Protein AF-A0A6J3C3Q9-F1 (afdb_monomer_lite)

Radius of gyration: 17.95 Å; chains: 1; bounding box: 51×36×47 Å

Secondary structure (DSSP, 8-state):
-----S---S-BSSSS-BGGGGGTSSHHHHHHHHHHHHHHHHHT-SSSSSHHHHHHHHTT----HHHHHHHHHHHHHTTSTTTTTT-S-HHHHHHHHHHHHHHHHHHHHHHHH--

pLDDT: mean 84.42, std 16.78, range [33.62, 97.75]

Structure (mmCIF, N/CA/C/O backbone):
data_AF-A0A6J3C3Q9-F1
#
_entry.id   AF-A0A6J3C3Q9-F1
#
loop_
_atom_site.group_PDB
_atom_site.id
_atom_site.type_symbol
_atom_site.label_atom_id
_atom_site.label_alt_id
_atom_site.label_comp_id
_atom_site.label_asym_id
_atom_site.label_entity_id
_atom_site.label_seq_id
_atom_site.pdbx_PDB_ins_code
_atom_site.Cartn_x
_atom_site.Cartn_y
_atom_site.Cartn_z
_atom_site.occupancy
_atom_site.B_iso_or_equiv
_atom_site.auth_seq_id
_atom_site.auth_comp_id
_atom_site.auth_asym_id
_atom_site.auth_atom_id
_atom_site.pdbx_PDB_model_num
ATOM 1 N N . LEU A 1 1 ? 29.523 19.945 -3.603 1.00 72.50 1 LEU A N 1
ATOM 2 C CA . LEU A 1 1 ? 28.712 18.764 -3.978 1.00 72.50 1 LEU A CA 1
ATOM 3 C C . LEU A 1 1 ? 27.759 19.182 -5.088 1.00 72.50 1 LEU A C 1
ATOM 5 O O . LEU A 1 1 ? 27.289 20.314 -5.021 1.00 72.50 1 LEU A O 1
ATOM 9 N N . PRO A 1 2 ? 27.513 18.339 -6.102 1.00 87.75 2 PRO A N 1
ATOM 10 C CA . PRO A 1 2 ? 26.503 18.635 -7.113 1.00 87.75 2 PRO A CA 1
ATOM 11 C C . PRO A 1 2 ? 25.102 18.650 -6.484 1.00 87.75 2 PRO A C 1
ATOM 13 O O . PRO A 1 2 ? 24.832 17.882 -5.559 1.00 87.75 2 PRO A O 1
ATOM 16 N N . SER A 1 3 ? 24.220 19.519 -6.980 1.00 91.38 3 SER A N 1
ATOM 17 C CA . SER A 1 3 ? 22.799 19.535 -6.620 1.00 91.38 3 SER A CA 1
ATOM 18 C C . SER A 1 3 ? 21.987 18.727 -7.639 1.00 91.38 3 SER A C 1
ATOM 20 O O . SER A 1 3 ? 22.148 18.895 -8.845 1.00 91.38 3 SER A O 1
ATOM 22 N N . LYS A 1 4 ? 21.105 17.843 -7.157 1.00 91.75 4 LYS A N 1
ATOM 23 C CA . LYS A 1 4 ? 20.114 17.104 -7.960 1.00 91.75 4 LYS A CA 1
ATOM 24 C C . LYS A 1 4 ? 18.717 17.542 -7.516 1.00 91.75 4 LYS A C 1
ATOM 26 O O . LYS A 1 4 ? 18.482 17.611 -6.313 1.00 91.75 4 LYS A O 1
ATOM 31 N N . GLN A 1 5 ? 17.829 17.854 -8.465 1.00 90.62 5 GLN A N 1
ATOM 32 C CA . GLN A 1 5 ? 16.483 18.383 -8.179 1.00 90.62 5 GLN A CA 1
ATOM 33 C C . GLN A 1 5 ? 15.314 17.495 -8.651 1.00 90.62 5 GLN A C 1
ATOM 35 O O . GLN A 1 5 ? 14.231 17.633 -8.096 1.00 90.62 5 GLN A O 1
ATOM 40 N N . ASP A 1 6 ? 15.524 16.544 -9.570 1.00 94.81 6 ASP A N 1
ATOM 41 C CA . ASP A 1 6 ? 14.437 15.669 -10.072 1.00 94.81 6 ASP A CA 1
ATOM 42 C C . ASP A 1 6 ? 14.505 14.236 -9.523 1.00 94.81 6 ASP A C 1
ATOM 44 O O . ASP A 1 6 ? 15.422 13.889 -8.770 1.00 94.81 6 ASP A O 1
ATOM 48 N N . ASP A 1 7 ? 13.603 13.372 -9.988 1.00 94.75 7 ASP A N 1
ATOM 49 C CA . ASP A 1 7 ? 13.578 11.950 -9.650 1.00 94.75 7 ASP A CA 1
ATOM 50 C C . ASP A 1 7 ? 14.571 11.094 -10.474 1.00 94.75 7 ASP A C 1
ATOM 52 O O . ASP A 1 7 ? 15.492 11.604 -11.132 1.00 94.75 7 ASP A O 1
ATOM 56 N N . PHE A 1 8 ? 14.414 9.774 -10.345 1.00 94.44 8 PHE A N 1
ATOM 57 C CA . PHE A 1 8 ? 15.153 8.733 -11.062 1.00 94.44 8 PHE A CA 1
ATOM 58 C C . PHE A 1 8 ? 14.203 7.821 -11.861 1.00 94.44 8 PHE A C 1
ATOM 60 O O . PHE A 1 8 ? 14.446 6.619 -11.981 1.00 94.44 8 PHE A O 1
ATOM 67 N N . LEU A 1 9 ? 13.087 8.363 -12.358 1.00 95.06 9 LEU A N 1
ATOM 68 C CA . LEU A 1 9 ? 12.080 7.608 -13.099 1.00 95.06 9 LEU A CA 1
ATOM 69 C C . LEU A 1 9 ? 12.109 7.962 -14.601 1.00 95.06 9 LEU A C 1
ATOM 71 O O . LEU A 1 9 ? 12.382 9.104 -14.964 1.00 95.06 9 LEU A O 1
ATOM 75 N N . PRO A 1 10 ? 11.788 7.004 -15.495 1.00 95.31 10 PRO A N 1
ATOM 76 C CA . PRO A 1 10 ? 11.536 5.589 -15.224 1.00 95.31 10 PRO A CA 1
ATOM 77 C C . PRO A 1 10 ? 12.832 4.797 -14.992 1.00 95.31 10 PRO A C 1
ATOM 79 O O . PRO A 1 10 ? 13.841 5.013 -15.659 1.00 95.31 10 PRO A O 1
ATOM 82 N N . TYR A 1 11 ? 12.774 3.821 -14.086 1.00 95.44 11 TYR A N 1
ATOM 83 C CA . TYR A 1 11 ? 13.865 2.867 -13.894 1.00 95.44 11 TYR A CA 1
ATOM 84 C C . TYR A 1 11 ? 13.893 1.832 -15.030 1.00 95.44 11 TYR A C 1
ATOM 86 O O . TYR A 1 11 ? 12.844 1.319 -15.435 1.00 95.44 11 TYR A O 1
ATOM 94 N N . ALA A 1 12 ? 15.090 1.508 -15.518 1.00 96.12 12 ALA A N 1
ATOM 95 C CA . ALA A 1 12 ? 15.326 0.472 -16.517 1.00 96.12 12 ALA A CA 1
ATOM 96 C C . ALA A 1 12 ? 16.433 -0.478 -16.047 1.00 96.12 12 ALA A C 1
ATOM 98 O O . ALA A 1 12 ? 17.442 -0.034 -15.500 1.00 96.12 12 ALA A O 1
ATOM 99 N N . TYR A 1 13 ? 16.236 -1.780 -16.261 1.00 92.50 13 TYR A N 1
ATOM 100 C CA . TYR A 1 13 ? 17.236 -2.809 -15.955 1.00 92.50 13 TYR A CA 1
ATOM 101 C C . TYR A 1 13 ? 18.338 -2.864 -17.023 1.00 92.50 13 TYR A C 1
ATOM 103 O O . TYR A 1 13 ? 19.494 -3.136 -16.708 1.00 92.50 13 TYR A O 1
ATOM 111 N N . ASP A 1 14 ? 17.974 -2.590 -18.278 1.00 94.94 14 ASP A N 1
ATOM 112 C CA . ASP A 1 14 ? 18.857 -2.511 -19.443 1.00 94.94 14 ASP A CA 1
ATOM 113 C C . ASP A 1 14 ? 18.327 -1.453 -20.439 1.00 94.94 14 ASP A C 1
ATOM 115 O O . ASP A 1 14 ? 17.431 -0.676 -20.110 1.00 94.94 14 ASP A O 1
ATOM 119 N N . SER A 1 15 ? 18.879 -1.392 -21.655 1.00 93.81 15 SER A N 1
ATOM 120 C CA . SER A 1 15 ? 18.525 -0.380 -22.662 1.00 93.81 15 SER A CA 1
ATOM 121 C C . SER A 1 15 ? 17.087 -0.451 -23.196 1.00 93.81 15 SER A C 1
ATOM 123 O O . SER A 1 15 ? 16.637 0.513 -23.815 1.00 93.81 15 SER A O 1
ATOM 125 N N . ALA A 1 16 ? 16.369 -1.556 -22.990 1.00 94.75 16 ALA A N 1
ATOM 126 C CA . ALA A 1 16 ? 15.013 -1.766 -23.500 1.00 94.75 16 ALA A CA 1
ATOM 127 C C . ALA A 1 16 ? 14.012 -2.242 -22.428 1.00 94.75 16 ALA A C 1
ATOM 129 O O . ALA A 1 16 ? 12.801 -2.193 -22.655 1.00 94.75 16 ALA A O 1
ATOM 130 N N . THR A 1 17 ? 14.481 -2.669 -21.256 1.00 96.19 17 THR A N 1
ATOM 131 C CA . THR A 1 17 ? 13.649 -3.253 -20.199 1.00 96.19 17 THR A CA 1
ATOM 132 C C . THR A 1 17 ? 13.344 -2.231 -19.104 1.00 96.19 17 THR A C 1
ATOM 134 O O . THR A 1 17 ? 14.049 -2.133 -18.097 1.00 96.19 17 THR A O 1
ATOM 137 N N . TYR A 1 18 ? 12.256 -1.481 -19.283 1.00 97.00 18 TYR A N 1
ATOM 138 C CA . TYR A 1 18 ? 11.778 -0.479 -18.324 1.00 97.00 18 TYR A CA 1
ATOM 139 C C . TYR A 1 18 ? 10.793 -1.075 -17.305 1.00 97.00 18 TYR A C 1
ATOM 141 O O . TYR A 1 18 ? 9.848 -1.774 -17.669 1.00 97.00 18 TYR A O 1
ATOM 149 N N . ALA A 1 19 ? 10.942 -0.730 -16.024 1.00 95.25 19 ALA A N 1
ATOM 150 C CA . ALA A 1 19 ? 10.096 -1.214 -14.924 1.00 95.25 19 ALA A CA 1
ATOM 151 C C . ALA A 1 19 ? 8.731 -0.496 -14.818 1.00 95.25 19 ALA A C 1
ATOM 153 O O . ALA A 1 19 ? 8.094 -0.483 -13.762 1.00 95.25 19 ALA A O 1
ATOM 154 N N . THR A 1 20 ? 8.247 0.100 -15.909 1.00 96.94 20 THR A N 1
ATOM 155 C CA . THR A 1 20 ? 7.012 0.903 -15.946 1.00 96.94 20 THR A CA 1
ATOM 156 C C . THR A 1 20 ? 5.741 0.065 -15.801 1.00 96.94 20 THR A C 1
ATOM 158 O O . THR A 1 20 ? 4.709 0.586 -15.384 1.00 96.94 20 THR A O 1
ATOM 161 N N . GLY A 1 21 ? 5.799 -1.248 -16.058 1.00 96.12 21 GLY A N 1
ATOM 162 C CA . GLY A 1 21 ? 4.666 -2.155 -15.835 1.00 96.12 21 GLY A CA 1
ATOM 163 C C . GLY A 1 21 ? 4.187 -2.180 -14.375 1.00 96.12 21 GLY A C 1
ATOM 164 O O . GLY A 1 21 ? 2.985 -2.288 -14.115 1.00 96.12 21 GLY A O 1
ATOM 165 N N . SER A 1 22 ? 5.102 -1.988 -13.417 1.00 95.88 22 SER A N 1
ATOM 166 C CA . SER A 1 22 ? 4.800 -1.904 -11.978 1.00 95.88 22 SER A CA 1
ATOM 167 C C . SER A 1 22 ? 3.828 -0.767 -11.624 1.00 95.88 22 SER A C 1
ATOM 169 O O . SER A 1 22 ? 3.131 -0.828 -10.605 1.00 95.88 22 SER A O 1
ATOM 171 N N . TYR A 1 23 ? 3.712 0.253 -12.482 1.00 97.00 23 TYR A N 1
ATOM 172 C CA . TYR A 1 23 ? 2.805 1.381 -12.279 1.00 97.00 23 TYR A CA 1
ATOM 173 C C . TYR A 1 23 ? 1.335 0.968 -12.401 1.00 97.00 23 TYR A C 1
ATOM 175 O O . TYR A 1 23 ? 0.482 1.561 -11.742 1.00 97.00 23 TYR A O 1
ATOM 183 N N . THR A 1 24 ? 1.030 -0.088 -13.164 1.00 97.25 24 THR A N 1
ATOM 184 C CA . THR A 1 24 ? -0.350 -0.545 -13.417 1.00 97.25 24 THR A CA 1
ATOM 185 C C . THR A 1 24 ? -0.630 -1.964 -12.925 1.00 97.25 24 THR A C 1
ATOM 187 O O . THR A 1 24 ? -1.783 -2.284 -12.635 1.00 97.25 24 THR A O 1
ATOM 190 N N . SER A 1 25 ? 0.394 -2.809 -12.776 1.00 97.38 25 SER A N 1
ATOM 191 C CA . SER A 1 25 ? 0.265 -4.188 -12.291 1.00 97.38 25 SER A CA 1
ATOM 192 C C . SER A 1 25 ? -0.631 -4.315 -11.055 1.00 97.38 25 SER A C 1
ATOM 194 O O . SER A 1 25 ? -0.475 -3.599 -10.068 1.00 97.38 25 SER A O 1
ATOM 196 N N . ARG A 1 26 ? -1.581 -5.262 -11.114 1.00 96.00 26 ARG A N 1
ATOM 197 C CA . ARG A 1 26 ? -2.584 -5.537 -10.064 1.00 96.00 26 ARG A CA 1
ATOM 198 C C . ARG A 1 26 ? -3.329 -4.267 -9.598 1.00 96.00 26 ARG A C 1
ATOM 200 O O . ARG A 1 26 ? -3.263 -3.918 -8.418 1.00 96.00 26 ARG A O 1
ATOM 207 N N . PRO A 1 27 ? -4.114 -3.612 -10.471 1.00 96.88 27 PRO A N 1
ATOM 208 C CA . PRO A 1 27 ? -4.751 -2.328 -10.164 1.00 96.88 27 PRO A CA 1
ATOM 209 C C . PRO A 1 27 ? -5.689 -2.388 -8.949 1.00 96.88 27 PRO A C 1
ATOM 211 O O . PRO A 1 27 ? -5.772 -1.429 -8.189 1.00 96.88 27 PRO A O 1
ATOM 214 N N . THR A 1 28 ? -6.329 -3.535 -8.691 1.00 95.94 28 THR A N 1
ATOM 215 C CA . THR A 1 28 ? -7.160 -3.743 -7.495 1.00 95.94 28 THR A CA 1
ATOM 216 C C . THR A 1 28 ? -6.369 -3.585 -6.193 1.00 95.94 28 THR A C 1
ATOM 218 O O . THR A 1 28 ? -6.910 -3.062 -5.229 1.00 95.94 28 THR A O 1
ATOM 221 N N . ILE A 1 29 ? -5.087 -3.975 -6.149 1.00 96.50 29 ILE A N 1
ATOM 222 C CA . ILE A 1 29 ? -4.237 -3.777 -4.960 1.00 96.50 29 ILE A CA 1
ATOM 223 C C . ILE A 1 29 ? -3.978 -2.292 -4.728 1.00 96.50 29 ILE A C 1
ATOM 225 O O . ILE A 1 29 ? -4.107 -1.823 -3.602 1.00 96.50 29 ILE A O 1
ATOM 229 N N . LYS A 1 30 ? -3.668 -1.544 -5.792 1.00 97.44 30 LYS A N 1
ATOM 230 C CA . LYS A 1 30 ? -3.451 -0.092 -5.719 1.00 97.44 30 LYS A CA 1
ATOM 231 C C . LYS A 1 30 ? -4.718 0.635 -5.271 1.00 97.44 30 LYS A C 1
ATOM 233 O O . LYS A 1 30 ? -4.648 1.524 -4.428 1.00 97.44 30 LYS A O 1
ATOM 238 N N . PHE A 1 31 ? -5.874 0.204 -5.777 1.00 96.31 31 PHE A N 1
ATOM 239 C CA . PHE A 1 31 ? -7.173 0.689 -5.320 1.00 96.31 31 PHE A CA 1
ATOM 240 C C . PHE A 1 31 ? -7.392 0.392 -3.830 1.00 96.31 31 PHE A C 1
ATOM 242 O O . PHE A 1 31 ? -7.665 1.309 -3.066 1.00 96.31 31 PHE A O 1
ATOM 249 N N . MET A 1 32 ? -7.179 -0.851 -3.388 1.00 95.75 32 MET A N 1
ATOM 250 C CA . MET A 1 32 ? -7.299 -1.221 -1.973 1.00 95.75 32 MET A CA 1
ATOM 251 C C . MET A 1 32 ? -6.331 -0.448 -1.069 1.00 95.75 32 MET A C 1
ATOM 253 O O . MET A 1 32 ? -6.712 -0.096 0.040 1.00 95.75 32 MET A O 1
ATOM 257 N N . ALA A 1 33 ? -5.109 -0.158 -1.524 1.00 95.12 33 ALA A N 1
ATOM 258 C CA . ALA A 1 33 ? -4.156 0.668 -0.780 1.00 95.12 33 ALA A CA 1
ATOM 259 C C . ALA A 1 33 ? -4.676 2.102 -0.598 1.00 95.12 33 ALA A C 1
ATOM 261 O O . ALA A 1 33 ? -4.575 2.668 0.489 1.00 95.12 33 ALA A O 1
ATOM 262 N N . ARG A 1 34 ? -5.259 2.683 -1.656 1.00 93.94 34 ARG A N 1
ATOM 263 C CA . ARG A 1 34 ? -5.857 4.020 -1.604 1.00 93.94 34 ARG A CA 1
ATOM 264 C C . ARG A 1 34 ? -7.065 4.053 -0.675 1.00 93.94 34 ARG A C 1
ATOM 266 O O . ARG A 1 34 ? -7.107 4.909 0.201 1.00 93.94 34 ARG A O 1
ATOM 273 N N . GLU A 1 35 ? -8.000 3.123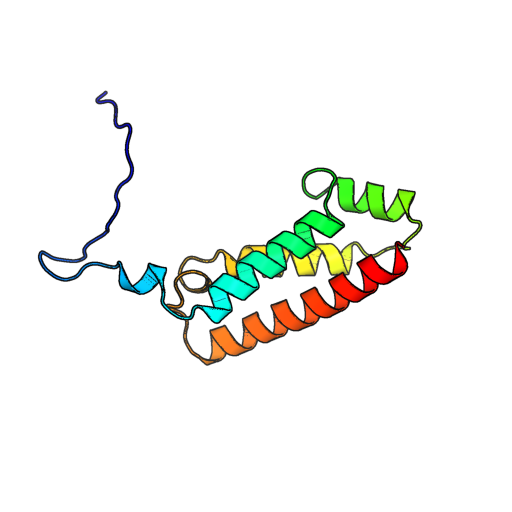 -0.841 1.00 92.81 35 GLU A N 1
ATOM 274 C CA . GLU A 1 35 ? -9.187 3.016 0.012 1.00 92.81 35 GLU A CA 1
ATOM 275 C C . GLU A 1 35 ? -8.787 2.788 1.469 1.00 92.81 35 GLU A C 1
ATOM 277 O O . GLU A 1 35 ? -9.208 3.534 2.346 1.00 92.81 35 GLU A O 1
ATOM 282 N N . GLY A 1 36 ? -7.904 1.820 1.729 1.00 87.88 36 GLY A N 1
ATOM 283 C CA . GLY A 1 36 ? -7.398 1.522 3.066 1.00 87.88 36 GLY A CA 1
ATOM 284 C C . GLY A 1 36 ? -6.865 2.771 3.767 1.00 87.88 36 GLY A C 1
ATOM 285 O O . GLY A 1 36 ? -7.269 3.062 4.897 1.00 87.88 36 GLY A O 1
ATOM 286 N N . HIS A 1 37 ? -6.051 3.555 3.051 1.00 86.44 37 HIS A N 1
ATOM 287 C CA . HIS A 1 37 ? -5.503 4.812 3.544 1.00 86.44 37 HIS A CA 1
ATOM 2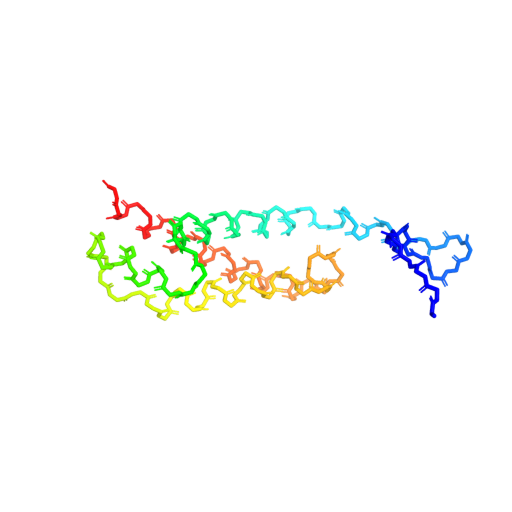88 C C . HIS A 1 37 ? -6.578 5.884 3.764 1.00 86.44 37 HIS A C 1
ATOM 290 O O . HIS A 1 37 ? -6.513 6.597 4.759 1.00 86.44 37 HIS A O 1
ATOM 296 N N . LEU A 1 38 ? -7.583 5.993 2.889 1.00 85.12 38 LEU A N 1
ATOM 297 C CA . LEU A 1 38 ? -8.703 6.924 3.068 1.00 85.12 38 LEU A CA 1
ATOM 298 C C . LEU A 1 38 ? -9.533 6.578 4.307 1.00 85.12 38 LEU A C 1
ATOM 300 O O . LEU A 1 38 ? -9.845 7.465 5.095 1.00 85.12 38 LEU A O 1
ATOM 304 N N . TYR A 1 39 ? -9.840 5.298 4.526 1.00 80.94 39 TYR A N 1
ATOM 305 C CA . TYR A 1 39 ? -10.523 4.841 5.737 1.00 80.94 39 TYR A CA 1
ATOM 306 C C . TYR A 1 39 ? -9.680 5.114 6.980 1.00 80.94 39 TYR A C 1
ATOM 308 O O . TYR A 1 39 ? -10.196 5.661 7.955 1.00 80.94 39 TYR A O 1
ATOM 316 N N . LEU A 1 40 ? -8.381 4.796 6.926 1.00 74.62 40 LEU A N 1
ATOM 317 C CA . LEU A 1 40 ? -7.455 5.090 8.013 1.00 74.62 40 LEU A CA 1
ATOM 318 C C . LEU A 1 40 ? -7.448 6.590 8.296 1.00 74.62 40 LEU A C 1
ATOM 320 O O . LEU A 1 40 ? -7.628 6.964 9.439 1.00 74.62 40 LEU A O 1
ATOM 324 N N . GLN A 1 41 ? -7.347 7.449 7.282 1.00 72.62 41 GLN A N 1
ATOM 325 C CA . GLN A 1 41 ? -7.388 8.901 7.440 1.00 72.62 41 GLN A CA 1
ATOM 326 C C . GLN A 1 41 ? -8.747 9.415 7.925 1.00 72.62 41 GLN A C 1
ATOM 328 O O . GLN A 1 41 ? -8.771 10.361 8.695 1.00 72.62 41 GLN A O 1
ATOM 333 N N . SER A 1 42 ? -9.868 8.815 7.523 1.00 69.38 42 SER A N 1
ATOM 334 C CA . SER A 1 42 ? -11.201 9.214 7.996 1.00 69.38 42 SER A CA 1
ATOM 335 C C . SER A 1 42 ? -11.406 8.892 9.479 1.00 69.38 42 SER A C 1
ATOM 337 O O . SER A 1 42 ? -11.937 9.714 10.219 1.00 69.38 42 SER A O 1
ATOM 339 N N . ILE A 1 43 ? -10.897 7.742 9.932 1.00 63.53 43 ILE A N 1
ATOM 340 C CA . ILE A 1 43 ? -10.828 7.378 11.352 1.00 63.53 43 ILE A CA 1
ATOM 341 C C . ILE A 1 43 ? -9.770 8.236 12.070 1.00 63.53 43 ILE A C 1
ATOM 343 O O . ILE A 1 43 ? -9.961 8.640 13.214 1.00 63.53 43 ILE A O 1
ATOM 347 N N . CYS A 1 44 ? -8.671 8.558 11.385 1.00 58.12 44 CYS A N 1
ATOM 348 C CA . CYS A 1 44 ? -7.529 9.339 11.861 1.00 58.12 44 CYS A CA 1
ATOM 349 C C . CYS A 1 44 ? -7.584 10.817 11.440 1.00 58.12 44 CYS A C 1
ATOM 351 O O . CYS A 1 44 ? -6.526 11.432 11.304 1.00 58.12 44 CYS A O 1
ATOM 353 N N . LEU A 1 45 ? -8.754 11.438 11.238 1.00 49.09 45 LEU A N 1
ATOM 354 C CA . LEU A 1 45 ? -8.852 12.863 10.867 1.00 49.09 45 LEU A CA 1
ATOM 355 C C . LEU A 1 45 ? -8.623 13.773 12.089 1.00 49.09 45 LEU A C 1
ATOM 357 O O . LEU A 1 45 ? -9.305 14.760 12.334 1.00 49.09 45 LEU A O 1
ATOM 361 N N . SER A 1 46 ? -7.613 13.414 12.871 1.00 38.25 46 SER A N 1
ATOM 362 C CA . SER A 1 46 ? -6.662 14.292 13.525 1.00 38.25 46 SER A CA 1
ATOM 363 C C . SER A 1 46 ? -5.330 13.509 13.556 1.00 38.25 46 SER A C 1
ATOM 365 O O . SER A 1 46 ? -5.291 12.286 13.687 1.00 38.25 46 SER A O 1
ATOM 367 N N . ILE A 1 47 ? -4.212 14.184 13.348 1.00 33.62 47 ILE A N 1
ATOM 368 C CA . ILE A 1 47 ? -3.012 13.693 12.643 1.00 33.62 47 ILE A CA 1
ATOM 369 C C . ILE A 1 47 ? -2.214 12.578 13.375 1.00 33.62 47 ILE A C 1
ATOM 371 O O . ILE A 1 47 ? -1.757 12.772 14.492 1.00 33.62 47 ILE A O 1
ATOM 375 N N . TYR A 1 48 ? -2.003 11.444 12.683 1.00 43.38 48 TYR A N 1
ATOM 376 C CA . TYR A 1 48 ? -1.029 10.352 12.922 1.00 43.38 48 TYR A CA 1
ATOM 377 C C . TYR A 1 48 ? -0.962 9.750 14.347 1.00 43.38 48 TYR A C 1
ATOM 379 O O . TYR A 1 48 ? -0.288 10.253 15.239 1.00 43.38 48 TYR A O 1
ATOM 387 N N . SER A 1 49 ? -1.583 8.577 14.526 1.00 45.22 49 SER A N 1
ATOM 388 C CA . SER A 1 49 ? -1.403 7.629 15.649 1.00 45.22 49 SER A CA 1
ATOM 389 C C . SER A 1 49 ? -1.849 8.078 17.059 1.00 45.22 49 SER A C 1
ATOM 391 O O . SER A 1 49 ? -2.395 7.264 17.801 1.00 45.22 49 SER A O 1
ATOM 393 N N . GLN A 1 50 ? -1.743 9.356 17.441 1.00 42.72 50 GLN A N 1
ATOM 394 C CA . GLN A 1 50 ? -2.183 9.821 18.771 1.00 42.72 50 GLN A CA 1
ATOM 395 C C . GLN A 1 50 ? -3.655 10.230 18.830 1.00 42.72 50 GLN A C 1
ATOM 397 O O . GLN A 1 50 ? -4.285 10.193 19.883 1.00 42.72 50 GLN A O 1
ATOM 402 N N . THR A 1 51 ? -4.231 10.600 17.700 1.00 43.75 51 THR A N 1
ATOM 403 C CA . THR A 1 51 ? -5.542 11.257 17.640 1.00 43.75 51 THR A CA 1
ATOM 404 C C . THR A 1 51 ? -6.683 10.319 17.319 1.00 43.75 51 THR A C 1
ATOM 406 O O . THR A 1 51 ? -7.836 10.684 17.518 1.00 43.75 51 THR A O 1
ATOM 409 N N . VAL A 1 52 ? -6.379 9.068 16.976 1.00 48.97 52 VAL A N 1
ATOM 410 C CA . VAL A 1 52 ? -7.389 8.012 17.041 1.00 48.97 52 VAL A CA 1
ATOM 411 C C . VAL A 1 52 ? -7.887 7.840 18.470 1.00 48.97 52 VAL A C 1
ATOM 413 O O . VAL A 1 52 ? -9.084 7.688 18.687 1.00 48.97 52 VAL A O 1
ATOM 416 N N . LYS A 1 53 ? -6.999 8.016 19.458 1.00 49.31 53 LYS A N 1
ATOM 417 C CA . LYS A 1 53 ? -7.401 8.115 20.864 1.00 49.31 53 LYS A CA 1
ATOM 418 C C . LYS A 1 53 ? -8.285 9.333 21.112 1.00 49.31 53 LYS A C 1
ATOM 420 O O . LYS A 1 53 ? -9.228 9.228 21.880 1.00 49.31 53 LYS A O 1
ATOM 425 N N . GLN A 1 54 ? -8.036 10.466 20.453 1.00 44.50 54 GLN A N 1
ATOM 426 C CA . GLN A 1 54 ? -8.881 11.651 20.622 1.00 44.50 54 GLN A CA 1
ATOM 427 C C . GLN A 1 54 ? -10.272 11.467 20.009 1.00 44.50 54 GLN A C 1
ATOM 429 O O . GLN A 1 54 ? -11.236 11.739 20.706 1.00 44.50 54 GLN A O 1
ATOM 434 N N . LEU A 1 55 ? -10.418 10.929 18.791 1.00 52.56 55 LEU A N 1
ATOM 435 C CA . LEU A 1 55 ? -11.743 10.665 18.206 1.00 52.56 55 LEU A CA 1
ATOM 436 C C . LEU A 1 55 ? -12.496 9.567 18.972 1.00 52.56 55 LEU A C 1
ATOM 438 O O . LEU A 1 55 ? -13.686 9.698 19.226 1.00 52.56 55 LEU A O 1
ATOM 442 N N . GLN A 1 56 ? -11.797 8.516 19.404 1.00 54.38 56 GLN A N 1
ATOM 443 C CA . GLN A 1 56 ? -12.340 7.466 20.266 1.00 54.38 56 GLN A CA 1
ATOM 444 C C . GLN A 1 56 ? -12.858 8.021 21.602 1.00 54.38 56 GLN A C 1
ATOM 446 O O . GLN A 1 56 ? -13.901 7.584 22.087 1.00 54.38 56 GLN A O 1
ATOM 451 N N . VAL A 1 57 ? -12.163 9.011 22.172 1.00 56.19 57 VAL A N 1
ATOM 452 C CA . VAL A 1 57 ? -12.593 9.739 23.375 1.00 56.19 57 VAL A CA 1
ATOM 453 C C . VAL A 1 57 ? -13.749 10.699 23.066 1.00 56.19 57 VAL A C 1
ATOM 455 O O . VAL A 1 57 ? -14.732 10.709 23.802 1.00 56.19 57 VAL A O 1
ATOM 458 N N . THR A 1 58 ? -13.681 11.471 21.977 1.00 61.47 58 THR A N 1
ATOM 459 C CA . THR A 1 58 ? -14.699 12.465 21.595 1.00 61.47 58 THR A CA 1
ATOM 460 C C . THR A 1 58 ? -16.021 11.816 21.180 1.00 61.47 58 THR A C 1
ATOM 462 O O . THR A 1 58 ? -17.077 12.290 21.586 1.00 61.47 58 THR A O 1
ATOM 465 N N . ALA A 1 59 ? -15.975 10.720 20.421 1.00 65.75 59 ALA A N 1
ATOM 466 C CA . ALA A 1 59 ? -17.139 9.962 19.962 1.00 65.75 59 ALA A CA 1
ATOM 467 C C . ALA A 1 59 ? -17.516 8.796 20.901 1.00 65.75 59 ALA A C 1
ATOM 469 O O . ALA A 1 59 ? -18.413 8.022 20.585 1.00 65.75 59 ALA A O 1
ATOM 470 N N . GLN A 1 60 ? -16.843 8.657 22.052 1.00 66.00 60 GLN A N 1
ATOM 471 C CA . GLN A 1 60 ? -17.123 7.641 23.081 1.00 66.00 60 GLN A CA 1
ATOM 472 C C . GLN A 1 60 ? -17.140 6.189 22.554 1.00 66.00 60 GLN A C 1
ATOM 474 O O . GLN A 1 60 ? -17.901 5.346 23.023 1.00 66.00 60 GLN A O 1
ATOM 479 N N . LEU A 1 61 ? -16.265 5.863 21.599 1.00 67.31 61 LEU A N 1
ATOM 480 C CA . LEU A 1 61 ? -16.292 4.605 20.835 1.00 67.31 61 LEU A CA 1
ATOM 481 C C . LEU A 1 61 ? -15.726 3.374 21.579 1.00 67.31 61 LEU A C 1
ATOM 483 O O . LEU A 1 61 ? -15.494 2.334 20.963 1.00 67.31 61 LEU A O 1
ATOM 487 N N . GLY A 1 62 ? -15.488 3.455 22.892 1.00 70.44 62 GLY A N 1
ATOM 488 C CA . GLY A 1 62 ? -14.834 2.386 23.666 1.00 70.44 62 GLY A CA 1
ATOM 489 C C . GLY A 1 62 ? -13.345 2.232 23.324 1.00 70.44 62 GLY A C 1
ATOM 490 O O . GLY A 1 62 ? -12.771 3.119 22.718 1.00 70.44 62 GLY A O 1
ATOM 491 N N . ASN A 1 63 ? -12.679 1.144 23.729 1.00 77.31 63 ASN A N 1
ATOM 492 C CA . ASN A 1 63 ? -11.256 0.925 23.416 1.00 77.31 63 ASN A CA 1
ATOM 493 C C . ASN A 1 63 ? -11.084 0.104 22.125 1.00 77.31 63 ASN A C 1
ATOM 495 O O . ASN A 1 63 ? -11.354 -1.097 22.132 1.00 77.31 63 ASN A O 1
ATOM 499 N N . ASN A 1 64 ? -10.592 0.729 21.049 1.00 78.69 64 ASN A N 1
ATOM 500 C CA . ASN A 1 64 ? -10.312 0.075 19.765 1.00 78.69 64 ASN A CA 1
ATOM 501 C C . ASN A 1 64 ? -8.814 0.036 19.422 1.00 78.69 64 ASN A C 1
ATOM 503 O O . ASN A 1 64 ? -8.463 -0.326 18.299 1.00 78.69 64 ASN A O 1
ATOM 507 N N . ASP A 1 65 ? -7.924 0.366 20.364 1.00 77.50 65 ASP A N 1
ATOM 508 C CA . ASP A 1 65 ? -6.489 0.577 20.118 1.00 77.50 65 ASP A CA 1
ATOM 509 C C . ASP A 1 65 ? -5.851 -0.605 19.367 1.00 77.50 65 ASP A C 1
ATOM 511 O O . ASP A 1 65 ? -5.199 -0.424 18.343 1.00 77.50 65 ASP A O 1
ATOM 515 N N . LYS A 1 66 ? -6.146 -1.839 19.794 1.00 84.25 66 LYS A N 1
ATOM 516 C CA . LYS A 1 66 ? -5.628 -3.059 19.154 1.00 84.25 66 LYS A CA 1
ATOM 517 C C . LYS A 1 66 ? -6.069 -3.210 17.695 1.00 84.25 66 LYS A C 1
ATOM 519 O O . LYS A 1 66 ? -5.301 -3.692 16.866 1.00 84.25 66 LYS A O 1
ATOM 524 N N . PHE A 1 67 ? -7.316 -2.862 17.383 1.00 86.50 67 PHE A N 1
ATOM 525 C CA . PHE A 1 67 ? -7.812 -2.901 16.008 1.00 86.50 67 PHE A CA 1
ATOM 526 C C . PHE A 1 67 ? -7.111 -1.836 15.162 1.00 86.50 67 PHE A C 1
ATOM 528 O O . PHE A 1 67 ? -6.664 -2.124 14.055 1.00 86.50 67 PHE A O 1
ATOM 535 N N . LEU A 1 68 ? -6.975 -0.628 15.702 1.00 83.31 68 LEU A N 1
ATOM 536 C CA . LEU A 1 68 ? -6.371 0.505 15.011 1.00 83.31 68 LEU A CA 1
ATOM 537 C C . LEU A 1 68 ? -4.892 0.257 14.711 1.00 83.31 68 LEU A C 1
ATOM 539 O O . LEU A 1 68 ? -4.460 0.497 13.590 1.00 83.31 68 LEU A O 1
ATOM 543 N N . GLU A 1 69 ? -4.148 -0.320 15.656 1.00 85.31 69 GLU A N 1
ATOM 544 C CA . GLU A 1 69 ? -2.772 -0.786 15.443 1.00 85.31 69 GLU A CA 1
ATOM 545 C C . GLU A 1 69 ? -2.689 -1.842 14.332 1.00 85.31 69 GLU A C 1
ATOM 547 O O . GLU A 1 69 ? -1.809 -1.789 13.476 1.00 85.31 69 GLU A O 1
ATOM 552 N N . GLN A 1 70 ? -3.624 -2.798 14.300 1.00 89.50 70 GLN A N 1
ATOM 553 C CA . GLN A 1 70 ? -3.669 -3.813 13.243 1.00 89.50 70 GLN A CA 1
ATOM 554 C C . GLN A 1 70 ? -4.027 -3.220 11.878 1.00 89.50 70 GLN A C 1
ATOM 556 O O . GLN A 1 70 ? -3.502 -3.671 10.855 1.00 89.50 70 GLN A O 1
ATOM 561 N N . TYR A 1 71 ? -4.921 -2.231 11.853 1.00 89.94 71 TYR A N 1
ATOM 562 C CA . TYR A 1 71 ? -5.343 -1.570 10.628 1.00 89.94 71 TYR A CA 1
ATOM 563 C C . TYR A 1 71 ? -4.249 -0.654 10.069 1.00 89.94 71 TYR A C 1
ATOM 565 O O . TYR A 1 71 ? -4.011 -0.640 8.861 1.00 89.94 71 TYR A O 1
ATOM 573 N N . ASP A 1 72 ? -3.525 0.046 10.939 1.00 88.25 72 ASP A N 1
ATOM 574 C CA . ASP A 1 72 ? -2.328 0.804 10.575 1.00 88.25 72 ASP A CA 1
ATOM 575 C C . ASP A 1 72 ? -1.232 -0.127 10.036 1.00 88.25 72 ASP A C 1
ATOM 577 O O . ASP A 1 72 ? -0.713 0.080 8.937 1.00 88.25 72 ASP A O 1
ATOM 581 N N . TRP A 1 73 ? -0.974 -1.242 10.730 1.00 93.06 73 TRP A N 1
ATOM 582 C CA . TRP A 1 73 ? -0.003 -2.245 10.292 1.00 93.06 73 TRP A CA 1
ATOM 583 C C . TRP A 1 73 ? -0.289 -2.765 8.879 1.00 93.06 73 TRP A C 1
ATOM 585 O O . TRP A 1 73 ? 0.615 -2.796 8.043 1.00 93.06 73 TRP A O 1
ATOM 595 N N . ILE A 1 74 ? -1.533 -3.153 8.569 1.00 95.44 74 ILE A N 1
ATOM 596 C CA . ILE A 1 74 ? -1.850 -3.679 7.232 1.00 95.44 74 ILE A CA 1
ATOM 597 C C . ILE A 1 74 ? -1.766 -2.596 6.148 1.00 95.44 74 ILE A C 1
ATOM 599 O O . ILE A 1 74 ? -1.329 -2.893 5.037 1.00 95.44 74 ILE A O 1
ATOM 603 N N . ASN A 1 75 ? -2.113 -1.342 6.459 1.00 93.31 75 ASN A N 1
ATOM 604 C CA . ASN A 1 75 ? -1.910 -0.215 5.545 1.00 93.31 75 ASN A CA 1
ATOM 605 C C . ASN A 1 75 ? -0.423 0.033 5.266 1.00 93.31 75 ASN A C 1
ATOM 607 O O . ASN A 1 75 ? -0.057 0.256 4.110 1.00 93.31 75 ASN A O 1
ATOM 611 N N . GLY A 1 76 ? 0.430 -0.085 6.287 1.00 93.69 76 GLY A N 1
ATOM 612 C CA . GLY A 1 76 ? 1.885 -0.036 6.146 1.00 93.69 76 GLY A CA 1
ATOM 613 C C . GLY A 1 76 ? 2.432 -1.177 5.287 1.00 93.69 76 GLY A C 1
ATOM 614 O O . GLY A 1 76 ? 3.214 -0.939 4.372 1.00 93.69 76 GLY A O 1
ATOM 615 N N . VAL A 1 77 ? 1.959 -2.409 5.498 1.00 96.12 77 VAL A N 1
ATOM 616 C CA . VAL A 1 77 ? 2.326 -3.565 4.660 1.00 96.12 77 VAL A CA 1
ATOM 617 C C . VAL A 1 77 ? 1.942 -3.344 3.196 1.00 96.12 77 VAL A C 1
ATOM 619 O O . VAL A 1 77 ? 2.702 -3.712 2.306 1.00 96.12 77 VAL A O 1
ATOM 622 N N . PHE A 1 78 ? 0.803 -2.706 2.916 1.00 96.69 78 PHE A N 1
ATOM 623 C CA . PHE A 1 78 ? 0.412 -2.383 1.540 1.00 96.69 78 PHE A CA 1
ATOM 624 C C . PHE A 1 78 ? 1.367 -1.414 0.833 1.00 96.69 78 PHE A C 1
ATOM 626 O O . PHE A 1 78 ? 1.322 -1.360 -0.392 1.00 96.69 78 PHE A O 1
ATOM 633 N N . GLN A 1 79 ? 2.239 -0.707 1.564 1.00 96.25 79 GLN A N 1
ATOM 634 C CA . GLN A 1 79 ? 3.298 0.139 1.000 1.00 96.25 79 GLN A CA 1
ATOM 635 C C . GLN A 1 79 ? 4.594 -0.621 0.692 1.00 96.25 79 GLN A C 1
ATOM 637 O O . GLN A 1 79 ? 5.509 -0.035 0.113 1.00 96.25 79 GLN A O 1
ATOM 642 N N . ASP A 1 80 ? 4.699 -1.907 1.051 1.00 97.19 80 ASP A N 1
ATOM 643 C CA . ASP A 1 80 ? 5.850 -2.718 0.661 1.00 97.19 80 ASP A CA 1
ATOM 644 C C . ASP A 1 80 ? 6.020 -2.688 -0.863 1.00 97.19 80 ASP A C 1
ATOM 646 O O . ASP A 1 80 ? 5.062 -2.849 -1.625 1.00 97.19 80 ASP A O 1
ATOM 650 N N . HIS A 1 81 ? 7.259 -2.491 -1.304 1.00 96.50 81 HIS A N 1
ATOM 651 C CA . HIS A 1 81 ? 7.606 -2.288 -2.705 1.00 96.50 81 HIS A CA 1
ATOM 652 C C . HIS A 1 81 ? 7.347 -3.512 -3.588 1.00 96.50 81 HIS A C 1
ATOM 654 O O . HIS A 1 81 ? 7.376 -3.350 -4.797 1.00 96.50 81 HIS A O 1
ATOM 660 N N . ASN A 1 82 ? 7.067 -4.703 -3.043 1.00 96.19 82 ASN A N 1
ATOM 661 C CA . ASN A 1 82 ? 6.589 -5.853 -3.822 1.00 96.19 82 ASN A CA 1
ATOM 662 C C . ASN A 1 82 ? 5.058 -5.934 -3.844 1.00 96.19 82 ASN A C 1
ATOM 664 O O . ASN A 1 82 ? 4.462 -6.557 -4.725 1.00 96.19 82 ASN A O 1
ATOM 668 N N . ILE A 1 83 ? 4.401 -5.343 -2.844 1.00 97.12 83 ILE A N 1
ATOM 669 C CA . ILE A 1 83 ? 2.949 -5.364 -2.692 1.00 97.12 83 ILE A CA 1
ATOM 670 C C . ILE A 1 83 ? 2.321 -4.253 -3.531 1.00 97.12 83 ILE A C 1
ATOM 672 O O . ILE A 1 83 ? 1.511 -4.555 -4.411 1.00 97.12 83 ILE A O 1
ATOM 676 N N . ILE A 1 84 ? 2.721 -2.992 -3.331 1.00 97.62 84 ILE A N 1
ATOM 677 C CA . ILE A 1 84 ? 2.126 -1.845 -4.038 1.00 97.62 84 ILE A CA 1
ATOM 678 C C . ILE A 1 84 ? 2.414 -1.866 -5.542 1.00 97.62 84 ILE A C 1
ATOM 680 O O . ILE A 1 84 ? 1.588 -1.418 -6.339 1.00 97.62 84 ILE A O 1
ATOM 684 N N . THR A 1 85 ? 3.559 -2.412 -5.952 1.00 97.00 85 THR A N 1
ATOM 685 C CA . THR A 1 85 ? 3.953 -2.611 -7.360 1.00 97.00 85 THR A CA 1
ATOM 686 C C . THR A 1 85 ? 3.263 -3.814 -8.002 1.00 97.00 85 THR A C 1
ATOM 688 O O . THR A 1 85 ? 3.218 -3.919 -9.226 1.00 97.00 85 THR A O 1
ATOM 691 N N . GLY A 1 86 ? 2.684 -4.708 -7.195 1.00 96.62 86 GLY A N 1
ATOM 692 C CA . GLY A 1 86 ? 2.011 -5.918 -7.655 1.00 96.62 86 GLY A CA 1
ATOM 693 C C . GLY A 1 86 ? 2.945 -7.084 -8.003 1.00 96.62 86 GLY A C 1
ATOM 694 O O . GLY A 1 86 ? 2.492 -8.048 -8.624 1.00 96.62 86 GLY A O 1
ATOM 695 N N . GLU A 1 87 ? 4.209 -7.034 -7.590 1.00 95.75 87 GLU A N 1
ATOM 696 C CA . GLU A 1 87 ? 5.241 -8.049 -7.861 1.00 95.75 87 GLU A CA 1
ATOM 697 C C . GLU A 1 87 ? 5.157 -9.279 -6.937 1.00 95.75 87 GLU A C 1
ATOM 699 O O . GLU A 1 87 ? 5.828 -10.290 -7.151 1.00 95.75 87 GLU A O 1
ATOM 704 N N . MET A 1 88 ? 4.275 -9.258 -5.934 1.00 96.31 88 MET A N 1
ATOM 705 C CA . MET A 1 88 ? 4.109 -10.382 -5.018 1.00 96.31 88 MET A CA 1
ATOM 706 C C . MET A 1 88 ? 3.511 -11.646 -5.673 1.00 96.31 88 MET A C 1
ATOM 708 O O . MET A 1 88 ? 2.699 -11.608 -6.612 1.00 96.31 88 MET A O 1
ATOM 712 N N . ARG A 1 89 ? 3.832 -12.806 -5.080 1.00 96.88 89 ARG A N 1
ATOM 713 C CA . ARG A 1 89 ? 3.225 -14.106 -5.419 1.00 96.88 89 ARG A CA 1
ATOM 714 C C . ARG A 1 89 ? 1.730 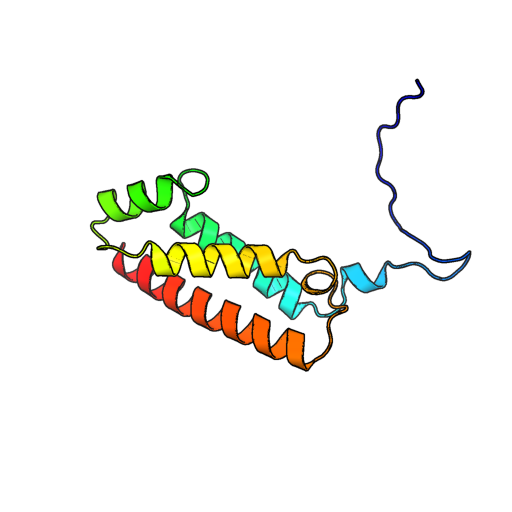-14.139 -5.070 1.00 96.88 89 ARG A C 1
ATOM 716 O O . ARG A 1 89 ? 1.265 -13.458 -4.159 1.00 96.88 89 ARG A O 1
ATOM 723 N N . ALA A 1 90 ? 0.970 -15.001 -5.750 1.00 96.25 90 ALA A N 1
ATOM 724 C CA . ALA A 1 90 ? -0.488 -15.079 -5.595 1.00 96.25 90 ALA A CA 1
ATOM 725 C C . ALA A 1 90 ? -0.957 -15.364 -4.154 1.00 96.25 90 ALA A C 1
ATOM 727 O O . ALA A 1 90 ? -1.935 -14.765 -3.711 1.00 96.25 90 ALA A O 1
ATOM 728 N N . HIS A 1 91 ? -0.258 -16.229 -3.411 1.00 97.12 91 HIS A N 1
ATOM 729 C CA . HIS A 1 91 ? -0.616 -16.530 -2.020 1.00 97.12 91 HIS A CA 1
ATOM 730 C C . HIS A 1 91 ? -0.395 -15.324 -1.091 1.00 97.12 91 HIS A C 1
ATOM 732 O O . HIS A 1 91 ? -1.249 -15.040 -0.257 1.00 97.12 91 HIS A O 1
ATOM 738 N N . VAL A 1 92 ? 0.693 -14.570 -1.295 1.00 97.19 92 VAL A N 1
ATOM 739 C CA . VAL A 1 92 ? 0.996 -13.329 -0.561 1.00 97.19 92 VAL A CA 1
ATOM 740 C C . VAL A 1 92 ? -0.095 -12.293 -0.815 1.00 97.19 92 VAL A C 1
ATOM 742 O O . VAL A 1 92 ? -0.657 -11.726 0.120 1.00 97.19 92 VAL A O 1
ATOM 745 N N . LYS A 1 93 ? -0.467 -12.115 -2.089 1.00 96.50 93 LYS A N 1
ATOM 746 C CA . LYS A 1 93 ? -1.580 -11.252 -2.496 1.00 96.50 93 LYS A CA 1
ATOM 747 C C . LYS A 1 93 ? -2.874 -11.646 -1.779 1.00 96.50 93 LYS A C 1
ATOM 749 O O . LYS A 1 93 ? -3.517 -10.790 -1.181 1.00 96.50 93 LYS A O 1
ATOM 754 N N . ASN A 1 94 ? -3.263 -12.921 -1.829 1.00 97.56 94 ASN A N 1
ATOM 755 C CA . ASN A 1 94 ? -4.509 -13.393 -1.214 1.00 97.56 94 ASN A CA 1
ATOM 756 C C . ASN A 1 94 ? -4.515 -13.166 0.307 1.00 97.56 94 ASN A C 1
ATOM 758 O O . ASN A 1 94 ? -5.507 -12.688 0.848 1.00 97.56 94 ASN A O 1
ATOM 762 N N . TYR A 1 95 ? -3.395 -13.434 0.981 1.00 97.75 95 TYR A N 1
ATOM 763 C CA . TYR A 1 95 ? -3.269 -13.224 2.420 1.00 97.75 95 TYR A CA 1
ATOM 764 C C . TYR A 1 95 ? -3.456 -11.750 2.809 1.00 97.75 95 TYR A C 1
ATOM 766 O O . TYR A 1 95 ? -4.296 -11.427 3.650 1.00 97.75 95 TYR A O 1
ATOM 774 N N . TYR A 1 96 ? -2.720 -10.834 2.175 1.00 97.56 96 TYR A N 1
ATOM 775 C CA . TYR A 1 96 ? -2.783 -9.420 2.549 1.00 97.56 96 TYR A CA 1
ATOM 776 C C . TYR A 1 96 ? -4.067 -8.731 2.083 1.00 97.56 96 TYR A C 1
ATOM 778 O O . TYR A 1 96 ? -4.608 -7.908 2.816 1.00 97.56 96 TYR A O 1
ATOM 786 N N . THR A 1 97 ? -4.627 -9.114 0.932 1.00 97.06 97 THR A N 1
ATOM 787 C CA . THR A 1 97 ? -5.955 -8.621 0.519 1.00 97.06 97 THR A CA 1
ATOM 788 C C . THR A 1 97 ? -7.047 -9.036 1.491 1.00 97.06 97 THR A C 1
ATOM 790 O O . THR A 1 97 ? -7.878 -8.204 1.843 1.00 97.06 97 THR A O 1
ATOM 793 N N . GLN A 1 98 ? -7.011 -10.269 2.004 1.00 97.56 98 GLN A N 1
ATOM 794 C CA . GLN A 1 98 ? -7.944 -10.706 3.039 1.00 97.56 98 GLN A CA 1
ATOM 795 C C . GLN A 1 98 ? -7.784 -9.890 4.329 1.00 97.56 98 GLN A C 1
ATOM 797 O O . GLN A 1 98 ? -8.781 -9.465 4.908 1.00 97.56 98 GLN A O 1
ATOM 802 N N . LYS A 1 99 ? -6.545 -9.641 4.775 1.00 97.12 99 LYS A N 1
ATOM 803 C CA . LYS A 1 99 ? -6.275 -8.824 5.970 1.00 97.12 99 LYS A CA 1
ATOM 804 C C . LYS A 1 99 ? -6.781 -7.391 5.814 1.00 97.12 99 LYS A C 1
ATOM 806 O O . LYS A 1 99 ? -7.460 -6.903 6.713 1.00 97.12 99 LYS A O 1
ATOM 811 N N . MET A 1 100 ? -6.498 -6.757 4.676 1.00 96.19 100 MET A N 1
ATOM 812 C CA . MET A 1 100 ? -6.975 -5.406 4.381 1.00 96.19 100 MET A CA 1
ATOM 813 C C . MET A 1 100 ? -8.501 -5.373 4.339 1.00 96.19 100 MET A C 1
ATOM 815 O O . MET A 1 100 ? -9.101 -4.554 5.017 1.00 96.19 100 MET A O 1
ATOM 819 N N . TYR A 1 101 ? -9.131 -6.318 3.635 1.00 95.94 101 TYR A N 1
ATOM 820 C CA . TYR A 1 101 ? -10.588 -6.411 3.556 1.00 95.94 101 TYR A CA 1
ATOM 821 C C . TYR A 1 101 ? -11.240 -6.511 4.941 1.00 95.94 101 TYR A C 1
ATOM 823 O O . TYR A 1 101 ? -12.121 -5.719 5.260 1.00 95.94 101 TYR A O 1
ATOM 831 N N . VAL A 1 102 ? -10.782 -7.438 5.791 1.00 95.38 102 VAL A N 1
ATOM 832 C CA . VAL A 1 102 ? -11.314 -7.587 7.157 1.00 95.38 102 VAL A CA 1
ATOM 833 C C . VAL A 1 102 ? -11.129 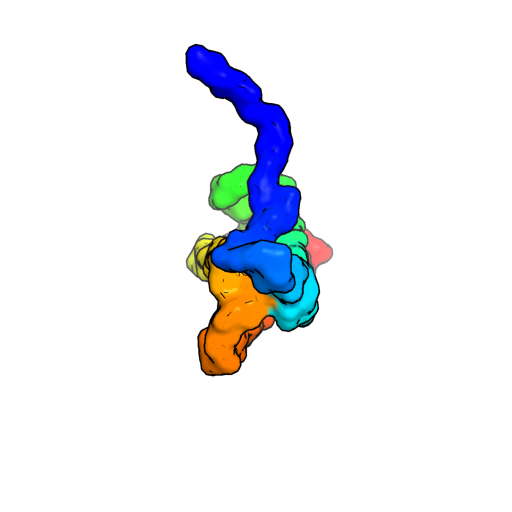-6.297 7.961 1.00 95.38 102 VAL A C 1
ATOM 835 O O . VAL A 1 102 ? -12.071 -5.850 8.614 1.00 95.38 102 VAL A O 1
ATOM 838 N N . GLY A 1 103 ? -9.951 -5.676 7.866 1.00 92.06 103 GLY A N 1
ATOM 839 C CA . GLY A 1 103 ? -9.664 -4.405 8.524 1.00 92.06 103 GLY A CA 1
ATOM 840 C C . GLY A 1 103 ? -10.588 -3.274 8.065 1.00 92.06 103 GLY A C 1
ATOM 841 O O . GLY A 1 103 ? -11.156 -2.570 8.894 1.00 92.06 103 GLY A O 1
ATOM 842 N N . THR A 1 104 ? -10.818 -3.138 6.757 1.00 91.12 104 THR A N 1
ATOM 843 C CA . THR A 1 104 ? -11.695 -2.105 6.184 1.00 91.12 104 THR A CA 1
ATOM 844 C C . THR A 1 104 ? -13.163 -2.325 6.560 1.00 91.12 104 THR A C 1
ATOM 846 O O . THR A 1 104 ? -13.882 -1.361 6.827 1.00 91.12 104 THR A O 1
ATOM 849 N N . GLN A 1 105 ? -13.621 -3.577 6.662 1.0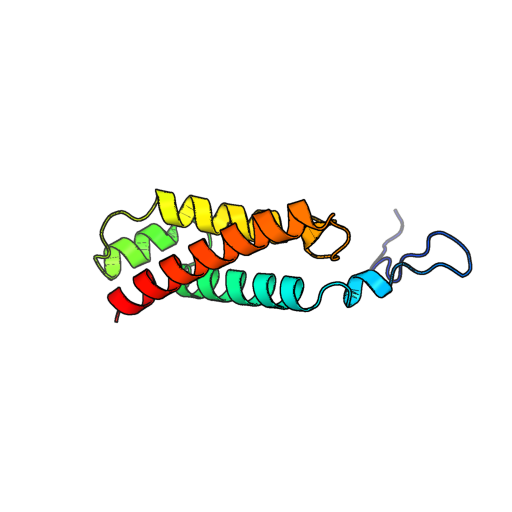0 92.25 105 GLN A N 1
ATOM 850 C CA . GLN A 1 105 ? -14.976 -3.882 7.139 1.00 92.25 105 GLN A CA 1
ATOM 851 C C . GLN A 1 105 ? -15.163 -3.477 8.609 1.00 92.25 105 GLN A C 1
ATOM 853 O O .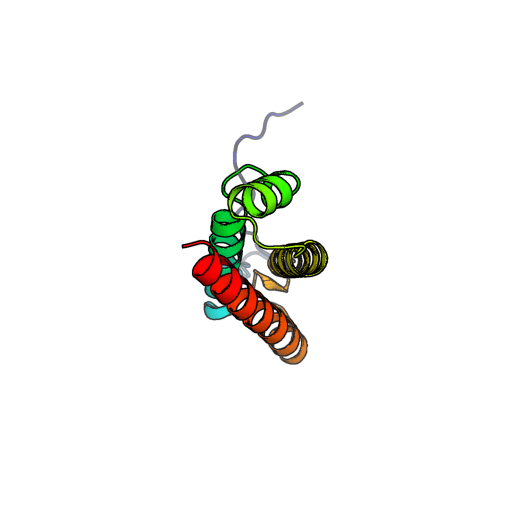 GLN A 1 105 ? -16.184 -2.886 8.962 1.00 92.25 105 GLN A O 1
ATOM 858 N N . GLN A 1 106 ? -14.167 -3.748 9.458 1.00 88.44 106 GLN A N 1
ATOM 859 C CA . GLN A 1 106 ? -14.173 -3.324 10.862 1.00 88.44 106 GLN A CA 1
ATOM 860 C C . GLN A 1 106 ? -14.109 -1.795 10.994 1.00 88.44 106 GLN A C 1
ATOM 862 O O . GLN A 1 106 ? -14.912 -1.216 11.724 1.00 88.44 106 GLN A O 1
ATOM 867 N N . ALA A 1 107 ? -13.237 -1.139 10.221 1.00 84.81 107 ALA A N 1
ATOM 868 C CA . ALA A 1 107 ? -13.140 0.319 10.124 1.00 84.81 107 ALA A CA 1
ATOM 869 C C . ALA A 1 107 ? -14.488 0.949 9.748 1.00 84.81 107 ALA A C 1
ATOM 871 O O . ALA A 1 107 ? -14.947 1.889 10.391 1.00 84.81 107 ALA A O 1
ATOM 872 N N . THR A 1 108 ? -15.163 0.385 8.746 1.00 86.12 108 THR A N 1
ATOM 873 C CA . THR A 1 108 ? -16.490 0.837 8.313 1.00 86.12 108 THR A CA 1
ATOM 874 C C . THR A 1 108 ? -17.523 0.710 9.431 1.00 86.12 108 THR A C 1
ATOM 876 O O . THR A 1 108 ? -18.330 1.617 9.620 1.00 86.12 108 THR A O 1
ATOM 879 N N . GLY A 1 109 ? -17.503 -0.394 10.184 1.00 84.94 109 GLY A N 1
ATOM 880 C CA . GLY A 1 109 ? -18.366 -0.576 11.352 1.00 84.94 109 GLY A CA 1
ATOM 881 C C . GLY A 1 109 ? -18.125 0.485 12.426 1.00 84.94 109 GLY A C 1
ATOM 882 O O . GLY A 1 109 ? -19.082 1.057 12.933 1.00 84.94 109 GLY A O 1
ATOM 883 N N . LEU A 1 110 ? -16.860 0.798 12.716 1.00 79.50 110 LEU A N 1
ATOM 884 C CA . LEU A 1 110 ? -16.490 1.820 13.696 1.00 79.50 110 LEU A CA 1
ATOM 885 C C . LEU A 1 110 ? -16.960 3.220 13.281 1.00 79.50 110 LEU A C 1
ATOM 887 O O . LEU A 1 110 ? -17.563 3.918 14.089 1.00 79.50 110 LEU A O 1
ATOM 891 N N . ILE A 1 111 ? -16.739 3.607 12.019 1.00 77.81 111 ILE A N 1
ATOM 892 C CA . ILE A 1 111 ? -17.200 4.900 11.486 1.00 77.81 111 ILE A CA 1
ATOM 893 C C . ILE A 1 111 ? -18.725 5.005 11.575 1.00 77.81 111 ILE A C 1
ATOM 895 O O . ILE A 1 111 ? -19.244 6.043 11.967 1.00 77.81 111 ILE A O 1
ATOM 899 N N . ARG A 1 112 ? -19.452 3.931 11.240 1.00 79.75 112 ARG A N 1
ATOM 900 C CA . ARG A 1 112 ? -20.921 3.904 11.326 1.00 79.75 112 ARG A CA 1
ATOM 901 C C . ARG A 1 112 ? -21.452 4.055 12.744 1.00 79.75 112 ARG A C 1
ATOM 903 O O . ARG A 1 112 ? -22.560 4.531 12.891 1.00 79.75 112 ARG A O 1
ATOM 910 N N . SER A 1 113 ? -20.704 3.620 13.753 1.00 75.00 113 SER A N 1
ATOM 911 C CA . SER A 1 113 ? -21.091 3.789 15.158 1.00 75.00 113 SER A CA 1
ATOM 912 C C . SER A 1 113 ? -20.770 5.185 15.703 1.00 75.00 113 SER A C 1
ATOM 914 O O . SER A 1 113 ? -21.215 5.520 16.795 1.00 75.00 113 SER A O 1
ATOM 916 N N . ALA A 1 114 ? -19.963 5.971 14.984 1.00 69.31 114 ALA A N 1
ATOM 917 C CA . ALA A 1 114 ? -19.543 7.312 15.387 1.00 69.31 114 ALA A CA 1
ATOM 918 C C . ALA A 1 114 ? -20.512 8.425 14.945 1.00 69.31 114 ALA A C 1
ATOM 920 O O . ALA A 1 114 ? -20.368 9.558 15.405 1.00 69.31 114 ALA A O 1
ATOM 921 N N . PHE A 1 115 ? -21.469 8.107 14.069 1.00 62.66 115 PHE A N 1
ATOM 922 C CA . PHE A 1 115 ? -22.515 8.995 13.553 1.00 62.66 115 PHE A CA 1
ATOM 923 C C . PHE A 1 115 ? -23.889 8.357 13.756 1.00 62.66 115 PHE A C 1
ATOM 925 O O . PHE A 1 115 ? -24.861 9.123 13.936 1.00 62.66 115 PHE A O 1
#

Foldseek 3Di:
DDDDDDDDPQDAPDPPRTLCLLVPAPVVLLVLLVLLVVLLCVCVVDDDDPCVVVLCVVLVLPDCSVLNVLSVVLSVVSPPSCNSSNVDDPVVVVVSVVSSVVSVVVSVVSVVSSD

Sequence (115 aa):
LPSKQDDFLPYAYDSATYATGSYTSRPTIKFMAREGHLYLQSICLSIYSQTVKQLQVTAQLGNNDKFLEQYDWINGVFQDHNIITGEMRAHVKNYYTQKMYVGTQQATGLIRSAF